Protein AF-A0A7X7BWG1-F1 (afdb_monomer)

pLDDT: mean 96.21, std 5.65, range [55.44, 98.44]

Mean predicted aligned error: 3.04 Å

Radius of gyration: 16.18 Å; Cα contacts (8 Å, |Δi|>4): 81; chains: 1; bounding box: 32×30×45 Å

Foldseek 3Di:
DVVVVVVVCCVQQPPVHPDDCPPVNVVVVVVVLCVVCVVVVNNVLSCLLCVLVVLQVVQVVVQVVCCVPPVDGPAPDGSVLVSVVVVVDDSNRSVVVSVVSSVVSNVVSVVVVVVD

Structure (mmCIF, N/CA/C/O backbone):
data_AF-A0A7X7BWG1-F1
#
_entry.id   AF-A0A7X7BWG1-F1
#
loop_
_atom_site.group_PDB
_atom_site.id
_atom_site.type_symbol
_atom_site.label_atom_id
_atom_site.label_alt_id
_atom_site.label_comp_id
_atom_site.label_asym_id
_atom_site.label_entity_id
_atom_site.label_seq_id
_atom_site.pdbx_PDB_ins_code
_atom_site.Cartn_x
_atom_site.Cartn_y
_atom_site.Cartn_z
_atom_site.occupancy
_atom_site.B_iso_or_equiv
_atom_site.auth_seq_id
_atom_site.auth_comp_id
_atom_site.auth_asym_id
_atom_site.auth_atom_id
_atom_site.pdbx_PDB_model_num
ATOM 1 N N . ALA A 1 1 ? 14.305 -1.017 -14.198 1.00 92.44 1 ALA A N 1
ATOM 2 C CA . ALA A 1 1 ? 15.135 -1.037 -12.972 1.00 92.44 1 ALA A CA 1
ATOM 3 C C . ALA A 1 1 ? 14.318 -1.336 -11.710 1.00 92.44 1 ALA A C 1
ATOM 5 O O . ALA A 1 1 ? 14.489 -2.417 -11.166 1.00 92.44 1 ALA A O 1
ATOM 6 N N . MET A 1 2 ? 13.405 -0.451 -11.269 1.00 95.81 2 MET A N 1
ATOM 7 C CA . MET A 1 2 ? 12.651 -0.628 -10.006 1.00 95.81 2 MET A CA 1
ATOM 8 C C . MET A 1 2 ? 11.881 -1.951 -9.920 1.00 95.81 2 MET A C 1
ATOM 10 O O . MET A 1 2 ? 11.956 -2.616 -8.898 1.00 95.81 2 MET A O 1
ATOM 14 N N . VAL A 1 3 ? 11.208 -2.366 -11.000 1.00 96.19 3 VAL A N 1
ATOM 15 C CA . VAL A 1 3 ? 10.490 -3.654 -11.043 1.00 96.19 3 VAL A CA 1
ATOM 16 C C . VAL A 1 3 ? 11.442 -4.837 -10.840 1.00 96.19 3 VAL A C 1
ATOM 18 O O . VAL A 1 3 ? 11.164 -5.699 -10.020 1.00 96.19 3 VAL A O 1
ATOM 21 N N . GLY A 1 4 ? 12.592 -4.856 -11.522 1.00 97.38 4 GLY A N 1
ATOM 22 C CA . GLY A 1 4 ? 13.580 -5.933 -11.381 1.00 97.38 4 GLY A CA 1
ATOM 23 C C . GLY A 1 4 ? 14.163 -6.023 -9.968 1.00 97.38 4 GLY A C 1
ATOM 24 O O . GLY A 1 4 ? 14.215 -7.106 -9.396 1.00 97.38 4 GLY A O 1
ATOM 25 N N . ALA A 1 5 ? 14.518 -4.882 -9.367 1.00 96.88 5 ALA A N 1
ATOM 26 C CA . ALA A 1 5 ? 14.951 -4.832 -7.970 1.00 96.88 5 ALA A CA 1
ATOM 27 C C . ALA A 1 5 ? 13.829 -5.250 -7.002 1.00 96.88 5 ALA A C 1
ATOM 29 O O . ALA A 1 5 ? 14.090 -5.955 -6.035 1.00 96.88 5 ALA A O 1
ATOM 30 N N . GLY A 1 6 ? 12.581 -4.862 -7.285 1.00 96.50 6 GLY A N 1
ATOM 31 C CA . GLY A 1 6 ? 11.405 -5.256 -6.511 1.00 96.50 6 GLY A CA 1
ATOM 32 C C . GLY A 1 6 ? 11.138 -6.760 -6.559 1.00 96.50 6 GLY A C 1
ATOM 33 O O . GLY A 1 6 ? 10.856 -7.347 -5.523 1.00 96.50 6 GLY A O 1
ATOM 34 N N . LEU A 1 7 ? 11.293 -7.400 -7.722 1.00 97.50 7 LEU A N 1
ATOM 35 C CA . LEU A 1 7 ? 11.188 -8.857 -7.859 1.00 97.50 7 LEU A CA 1
ATOM 36 C C . LEU A 1 7 ? 12.320 -9.581 -7.117 1.00 97.50 7 LEU A C 1
ATOM 38 O O . LEU A 1 7 ? 12.062 -10.559 -6.421 1.00 97.50 7 LEU A O 1
ATOM 42 N N . GLY A 1 8 ? 13.555 -9.075 -7.210 1.00 97.69 8 GLY A N 1
ATOM 43 C CA . GLY A 1 8 ? 14.685 -9.607 -6.445 1.00 97.69 8 GLY A CA 1
ATOM 44 C C . GLY A 1 8 ? 14.498 -9.458 -4.933 1.00 97.69 8 GLY A C 1
ATOM 45 O O . GLY A 1 8 ? 14.758 -10.393 -4.189 1.00 97.69 8 GLY A O 1
ATOM 46 N N . PHE A 1 9 ? 13.983 -8.316 -4.471 1.00 97.81 9 PHE A N 1
ATOM 47 C CA . PHE A 1 9 ? 13.616 -8.112 -3.069 1.00 97.81 9 PHE A CA 1
ATOM 48 C C . PHE A 1 9 ? 12.499 -9.064 -2.633 1.00 97.81 9 PHE A C 1
ATOM 50 O O . PHE A 1 9 ? 12.590 -9.680 -1.572 1.00 97.81 9 PHE A O 1
ATOM 57 N N . LEU A 1 10 ? 11.467 -9.221 -3.466 1.00 97.00 10 LEU A N 1
ATOM 58 C CA . LEU A 1 10 ? 10.320 -10.065 -3.167 1.00 97.00 10 LEU A CA 1
ATOM 59 C C . LEU A 1 10 ? 10.728 -11.520 -2.935 1.00 97.00 10 LEU A C 1
ATOM 61 O O . LEU A 1 10 ? 10.180 -12.133 -2.033 1.00 97.00 10 LEU A O 1
ATOM 65 N N . TRP A 1 11 ? 11.733 -12.030 -3.652 1.00 97.88 11 TRP A N 1
ATOM 66 C CA . TRP A 1 11 ? 12.293 -13.369 -3.428 1.00 97.88 11 TRP A CA 1
ATOM 67 C C . TRP A 1 11 ? 12.680 -13.631 -1.962 1.00 97.88 11 TRP A C 1
ATOM 69 O O . TRP A 1 11 ? 12.456 -14.722 -1.443 1.00 97.88 11 TRP A O 1
ATOM 79 N N . PHE A 1 12 ? 13.215 -12.618 -1.275 1.00 97.94 12 PHE A N 1
ATOM 80 C CA . PHE A 1 12 ? 13.607 -12.701 0.137 1.00 97.94 12 PHE A CA 1
ATOM 81 C C . PHE A 1 12 ? 12.530 -12.183 1.100 1.00 97.94 12 PHE A C 1
ATOM 83 O O . PHE A 1 12 ? 12.621 -12.404 2.307 1.00 97.94 12 PHE A O 1
ATOM 90 N N . ASN A 1 13 ? 11.526 -11.466 0.594 1.00 98.06 13 ASN A N 1
ATOM 91 C CA . ASN A 1 13 ? 10.492 -10.823 1.402 1.00 98.06 13 ASN A CA 1
ATOM 92 C C . ASN A 1 13 ? 9.145 -11.568 1.391 1.00 98.06 13 ASN A C 1
ATOM 94 O O . ASN A 1 13 ? 8.331 -11.338 2.281 1.00 98.06 13 ASN A O 1
ATOM 98 N N . THR A 1 14 ? 8.897 -12.475 0.439 1.00 96.25 14 THR A N 1
ATOM 99 C CA . THR A 1 14 ? 7.708 -13.340 0.468 1.00 96.25 14 THR A CA 1
ATOM 100 C C . THR A 1 14 ? 7.631 -14.135 1.765 1.00 96.25 14 THR A C 1
ATOM 102 O O . THR A 1 14 ? 8.644 -14.591 2.285 1.00 96.25 14 THR A O 1
ATOM 105 N N . TYR A 1 15 ? 6.410 -14.315 2.270 1.00 94.12 15 TYR A N 1
ATOM 106 C CA . TYR A 1 15 ? 6.164 -14.978 3.545 1.00 94.12 15 TYR A CA 1
ATOM 107 C C . TYR A 1 15 ? 6.747 -16.408 3.588 1.00 94.12 15 TYR A C 1
ATOM 109 O O . TYR A 1 15 ? 6.449 -17.193 2.681 1.00 94.12 15 TYR A O 1
ATOM 117 N N . PRO A 1 16 ? 7.474 -16.790 4.658 1.00 95.81 16 PRO A N 1
ATOM 118 C CA . PRO A 1 16 ? 7.926 -15.951 5.776 1.00 95.81 16 PRO A CA 1
ATOM 119 C C . PRO A 1 16 ? 9.130 -15.070 5.386 1.00 95.81 16 PRO A C 1
ATOM 121 O O . PRO A 1 16 ? 10.126 -15.563 4.856 1.00 95.81 16 PRO A O 1
ATOM 124 N N . ALA A 1 17 ? 9.046 -13.766 5.666 1.00 96.81 17 ALA A N 1
ATOM 125 C CA . ALA A 1 17 ? 10.041 -12.790 5.220 1.00 96.81 17 ALA A CA 1
ATOM 126 C C . ALA A 1 17 ? 11.410 -12.983 5.897 1.00 96.81 17 ALA A C 1
ATOM 128 O O . ALA A 1 17 ? 11.500 -13.108 7.117 1.00 96.81 17 ALA A O 1
ATOM 129 N N . GLN A 1 18 ? 12.481 -12.932 5.102 1.00 97.62 18 GLN A N 1
ATOM 130 C CA . GLN A 1 18 ? 13.873 -12.961 5.573 1.00 97.62 18 GLN A CA 1
ATOM 131 C C . GLN A 1 18 ? 14.461 -11.551 5.693 1.00 97.62 18 GLN A C 1
ATOM 133 O O . GLN A 1 18 ? 15.319 -11.295 6.534 1.00 97.62 18 GLN A O 1
ATOM 138 N N . VAL A 1 19 ? 13.999 -10.630 4.842 1.00 97.06 19 VAL A N 1
ATOM 139 C CA . VAL A 1 19 ? 14.448 -9.235 4.799 1.00 97.06 19 VAL A CA 1
ATOM 140 C C . VAL A 1 19 ? 13.234 -8.314 4.778 1.00 97.06 19 VAL A C 1
ATOM 142 O O . VAL A 1 19 ? 12.317 -8.510 3.979 1.00 97.06 19 VAL A O 1
ATOM 145 N N . PHE A 1 20 ? 13.234 -7.286 5.628 1.00 97.38 20 PHE A N 1
ATOM 146 C CA . PHE A 1 20 ? 12.214 -6.235 5.636 1.00 97.38 20 PHE A CA 1
ATOM 147 C C . PHE A 1 20 ? 12.659 -5.026 4.811 1.00 97.38 20 PHE A C 1
ATOM 149 O O . PHE A 1 20 ? 13.836 -4.679 4.779 1.00 97.38 20 PHE A O 1
ATOM 156 N N . MET A 1 21 ? 11.702 -4.363 4.158 1.00 97.75 21 MET A N 1
ATOM 157 C CA . MET A 1 21 ? 11.979 -3.216 3.286 1.00 97.75 21 MET A CA 1
ATOM 158 C C . MET A 1 21 ? 12.515 -1.997 4.057 1.00 97.75 21 MET A C 1
ATOM 160 O O . MET A 1 21 ? 13.381 -1.279 3.554 1.00 97.75 21 MET A O 1
ATOM 164 N N . GLY A 1 22 ? 11.982 -1.761 5.261 1.00 96.88 22 GLY A N 1
ATOM 165 C CA . GLY A 1 22 ? 12.259 -0.571 6.068 1.00 96.88 22 GLY A CA 1
ATOM 166 C C . GLY A 1 22 ? 11.834 0.746 5.405 1.00 96.88 22 GLY A C 1
ATOM 167 O O . GLY A 1 22 ? 11.360 0.785 4.264 1.00 96.88 22 GLY A O 1
ATOM 168 N N . ASP A 1 23 ? 12.048 1.852 6.117 1.00 97.38 23 ASP A N 1
ATOM 169 C CA . ASP A 1 23 ? 11.651 3.188 5.652 1.00 97.38 23 ASP A CA 1
ATOM 170 C C . ASP A 1 23 ? 12.442 3.637 4.417 1.00 97.38 23 ASP A C 1
ATOM 172 O O . ASP A 1 23 ?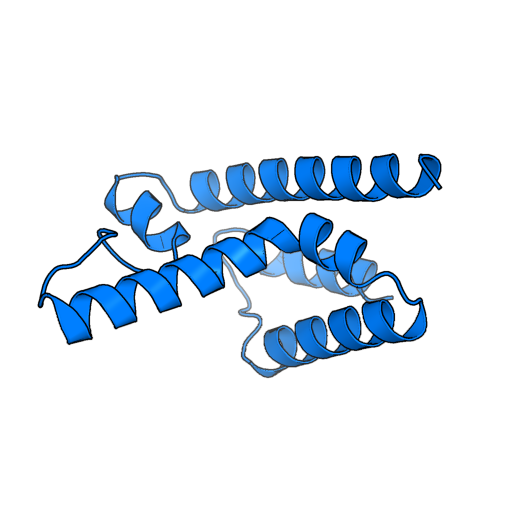 11.906 4.324 3.547 1.00 97.38 23 ASP A O 1
ATOM 176 N N . VAL A 1 24 ? 13.697 3.192 4.288 1.00 96.50 24 VAL A N 1
ATOM 177 C CA . VAL A 1 24 ? 14.557 3.499 3.134 1.00 96.50 24 VAL A CA 1
ATOM 178 C C . VAL A 1 24 ? 13.919 3.003 1.836 1.00 96.50 24 VAL A C 1
ATOM 180 O O . VAL A 1 24 ? 13.852 3.747 0.854 1.00 96.50 24 VAL A O 1
ATOM 183 N N . GLY A 1 25 ? 13.420 1.764 1.813 1.00 95.69 25 GLY A N 1
ATOM 184 C CA . GLY A 1 25 ? 12.744 1.216 0.642 1.00 95.69 25 GLY A CA 1
ATOM 185 C C . GLY A 1 25 ? 11.361 1.832 0.437 1.00 95.69 25 GLY A C 1
ATOM 186 O O . GLY A 1 25 ? 11.063 2.307 -0.658 1.00 95.69 25 GLY A O 1
ATOM 187 N N . ALA A 1 26 ? 10.543 1.894 1.489 1.00 96.50 26 ALA A N 1
ATOM 188 C CA . ALA A 1 26 ? 9.156 2.344 1.384 1.00 96.50 26 ALA A CA 1
ATOM 189 C C . ALA A 1 26 ? 9.040 3.816 0.947 1.00 96.50 26 ALA A C 1
ATOM 191 O O . ALA A 1 26 ? 8.356 4.119 -0.036 1.00 96.50 26 ALA A O 1
ATOM 192 N N . LEU A 1 27 ? 9.751 4.732 1.618 1.00 97.62 27 LEU A N 1
ATOM 193 C CA . LEU A 1 27 ? 9.697 6.165 1.308 1.00 97.62 27 LEU A CA 1
ATOM 194 C C . LEU A 1 27 ? 10.312 6.466 -0.062 1.00 97.62 27 LEU A C 1
ATOM 196 O O . LEU A 1 27 ? 9.757 7.256 -0.827 1.00 97.62 27 LEU A O 1
ATOM 200 N N . SER A 1 28 ? 1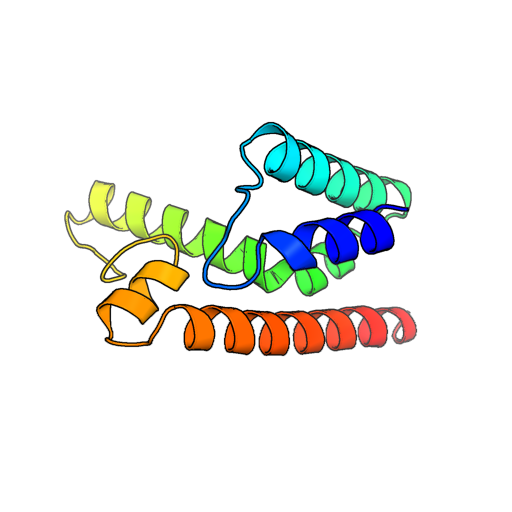1.428 5.813 -0.411 1.00 97.50 28 SER A N 1
ATOM 201 C CA . SER A 1 28 ? 12.076 6.047 -1.706 1.00 97.50 28 SER A CA 1
ATOM 202 C C . SER A 1 28 ? 11.249 5.525 -2.884 1.00 97.50 28 SER A C 1
ATOM 204 O O . SER A 1 28 ? 11.198 6.191 -3.919 1.00 97.50 28 SER A O 1
ATOM 206 N N . LEU A 1 29 ? 10.573 4.376 -2.750 1.00 97.12 29 LEU A N 1
ATOM 207 C CA . LEU A 1 29 ? 9.666 3.857 -3.778 1.00 97.12 29 LEU A CA 1
ATOM 208 C C . LEU A 1 29 ? 8.451 4.769 -3.956 1.00 97.12 29 LEU A C 1
ATOM 210 O O . LEU A 1 29 ? 8.144 5.144 -5.089 1.00 97.12 29 LEU A O 1
ATOM 214 N N . GLY A 1 30 ? 7.804 5.167 -2.856 1.00 96.94 30 GLY A N 1
ATOM 215 C CA . GLY A 1 30 ? 6.651 6.066 -2.891 1.00 96.94 30 GLY A CA 1
ATOM 216 C C . GLY A 1 30 ? 6.983 7.411 -3.539 1.00 96.94 30 GLY A C 1
ATOM 217 O O . GLY A 1 30 ? 6.298 7.833 -4.471 1.00 96.94 30 GLY A O 1
ATOM 218 N N . ALA A 1 31 ? 8.084 8.044 -3.118 1.00 97.75 31 ALA A N 1
ATOM 219 C CA . ALA A 1 31 ? 8.528 9.320 -3.673 1.00 97.75 31 ALA A CA 1
ATOM 220 C C . ALA A 1 31 ? 8.861 9.219 -5.170 1.00 97.75 31 ALA A C 1
ATOM 222 O O . ALA A 1 31 ? 8.403 10.046 -5.955 1.00 97.75 31 ALA A O 1
ATOM 223 N N . LYS A 1 32 ? 9.609 8.188 -5.594 1.00 97.69 32 LYS A N 1
ATOM 224 C CA . LYS A 1 32 ? 9.962 7.994 -7.012 1.00 97.69 32 LYS A CA 1
ATOM 225 C C . LYS A 1 32 ? 8.726 7.791 -7.883 1.00 97.69 32 LYS A C 1
ATOM 227 O O . LYS A 1 32 ? 8.616 8.434 -8.923 1.00 97.69 32 LYS A O 1
ATOM 232 N N . LEU A 1 33 ? 7.797 6.926 -7.469 1.00 97.31 33 LEU A N 1
ATOM 233 C CA . LEU A 1 33 ? 6.565 6.680 -8.224 1.00 97.31 33 LEU A CA 1
ATOM 234 C C . LEU A 1 33 ? 5.694 7.941 -8.312 1.00 97.31 33 LEU A C 1
ATOM 236 O O . LEU A 1 33 ? 5.213 8.266 -9.395 1.00 97.31 33 LEU A O 1
ATOM 240 N N . GLY A 1 34 ? 5.558 8.687 -7.211 1.00 97.44 34 GLY A N 1
ATOM 241 C CA . GLY A 1 34 ? 4.821 9.951 -7.191 1.00 97.44 34 GLY A CA 1
ATOM 242 C C . GLY A 1 34 ? 5.432 11.014 -8.107 1.00 97.44 34 GLY A C 1
ATOM 243 O O . GLY A 1 34 ? 4.719 11.636 -8.890 1.00 97.44 34 GLY A O 1
ATOM 244 N N . VAL A 1 35 ? 6.758 11.182 -8.081 1.00 98.12 35 VAL A N 1
ATOM 245 C CA . VAL A 1 35 ? 7.464 12.119 -8.973 1.00 98.12 35 VAL A CA 1
ATOM 246 C C . VAL A 1 35 ? 7.276 11.733 -10.441 1.00 98.12 35 VAL A C 1
ATOM 248 O O . VAL A 1 35 ? 6.987 12.600 -11.262 1.00 98.12 35 VAL A O 1
ATOM 251 N N . ILE A 1 36 ? 7.375 10.442 -10.781 1.00 97.56 36 ILE A N 1
ATOM 252 C CA . ILE A 1 36 ? 7.124 9.964 -12.150 1.00 97.56 36 ILE A CA 1
ATOM 253 C C . ILE A 1 36 ? 5.694 10.303 -12.586 1.00 97.56 36 ILE A C 1
ATOM 255 O O . ILE A 1 36 ? 5.503 10.800 -13.695 1.00 97.56 36 ILE A O 1
ATOM 259 N N . ALA A 1 37 ? 4.699 10.090 -11.721 1.00 97.31 37 ALA A N 1
ATOM 260 C CA . ALA A 1 37 ? 3.305 10.395 -12.034 1.00 97.31 37 ALA A CA 1
ATOM 261 C C . ALA A 1 37 ? 3.085 11.882 -12.363 1.00 97.31 37 ALA A C 1
ATOM 263 O O . ALA A 1 37 ? 2.384 12.192 -13.326 1.00 97.31 37 ALA A O 1
ATOM 264 N N . VAL A 1 38 ? 3.726 12.786 -11.615 1.00 98.12 38 VAL A N 1
ATOM 265 C CA . VAL A 1 38 ? 3.658 14.239 -11.851 1.00 98.12 38 VAL A CA 1
ATOM 266 C C . VAL A 1 38 ? 4.396 14.637 -13.131 1.00 98.12 38 VAL A C 1
ATOM 268 O O . VAL A 1 38 ? 3.860 15.386 -13.943 1.00 98.12 38 VAL A O 1
ATOM 271 N N . ILE A 1 39 ? 5.606 14.112 -13.361 1.00 98.31 39 ILE A N 1
ATOM 272 C CA . ILE A 1 39 ? 6.395 14.425 -14.567 1.00 98.31 39 ILE A CA 1
ATOM 273 C C . ILE A 1 39 ? 5.639 14.015 -15.837 1.00 98.31 39 ILE A C 1
ATOM 275 O O . ILE A 1 39 ? 5.622 14.759 -16.817 1.00 98.31 39 ILE A O 1
ATOM 279 N N . VAL A 1 40 ? 4.988 12.849 -15.817 1.00 96.50 40 VAL A N 1
ATOM 280 C CA . VAL A 1 40 ? 4.221 12.323 -16.958 1.00 96.50 40 VAL A CA 1
ATOM 281 C C . VAL A 1 40 ? 2.802 12.921 -17.022 1.00 96.50 40 VAL A C 1
ATOM 283 O O . VAL A 1 40 ? 2.096 12.701 -18.003 1.00 96.50 40 VAL A O 1
ATOM 286 N N . ARG A 1 41 ? 2.391 13.729 -16.028 1.00 96.44 41 ARG A N 1
ATOM 287 C CA . ARG A 1 41 ? 1.048 14.337 -15.907 1.00 96.44 41 ARG A CA 1
ATOM 288 C C . ARG A 1 41 ? -0.079 13.299 -15.918 1.00 96.44 41 ARG A C 1
ATOM 290 O O . ARG A 1 41 ? -1.085 13.439 -16.617 1.00 96.44 41 ARG A O 1
ATOM 297 N N . 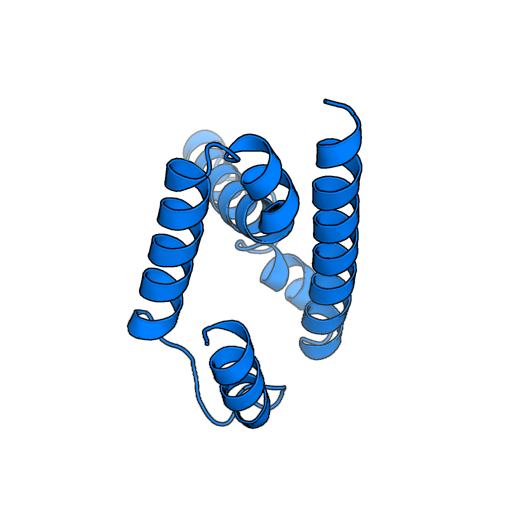GLN A 1 42 ? 0.154 12.200 -15.206 1.00 96.62 42 GLN A N 1
ATOM 298 C CA . GLN A 1 42 ? -0.756 11.061 -15.081 1.00 96.62 42 GLN A CA 1
ATOM 299 C C . GLN A 1 42 ? -1.109 10.815 -13.612 1.00 96.62 42 GLN A C 1
ATOM 301 O O . GLN A 1 42 ? -1.126 9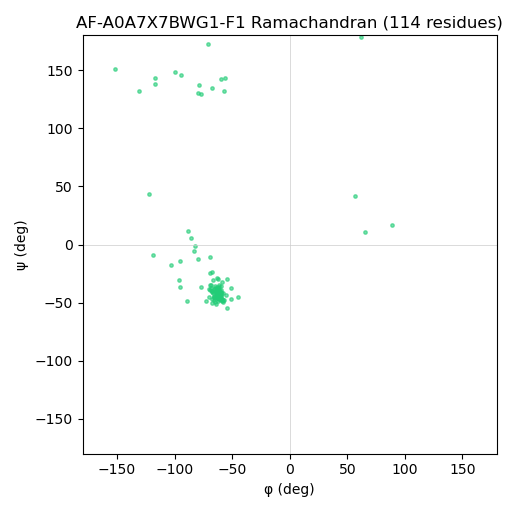.683 -13.133 1.00 96.62 42 GLN A O 1
ATOM 306 N N . GLU A 1 43 ? -1.395 11.885 -12.876 1.00 96.62 43 GLU A N 1
ATOM 307 C CA . GLU A 1 43 ? -1.657 11.858 -11.439 1.00 96.62 43 GLU A CA 1
ATOM 308 C C . GLU A 1 43 ? -2.938 11.086 -11.120 1.00 96.62 43 GLU A C 1
ATOM 310 O O . GLU A 1 43 ? -2.948 10.246 -10.224 1.00 96.62 43 GLU A O 1
ATOM 315 N N . LEU A 1 44 ? -4.009 11.318 -11.888 1.00 95.81 44 LEU A N 1
ATOM 316 C CA . LEU A 1 44 ? -5.289 10.625 -11.698 1.00 95.81 44 LEU A CA 1
ATOM 317 C C . LEU A 1 44 ? -5.192 9.136 -12.040 1.00 95.81 44 LEU A C 1
ATOM 319 O O . LEU A 1 44 ? -5.741 8.295 -11.332 1.00 95.81 44 LEU A O 1
ATOM 323 N N . VAL A 1 45 ? -4.460 8.798 -13.101 1.00 96.00 45 VAL A N 1
ATOM 324 C CA . VAL A 1 45 ? -4.222 7.400 -13.472 1.00 96.00 45 VAL A CA 1
ATOM 325 C C . VAL A 1 45 ? -3.380 6.719 -12.398 1.00 96.00 45 VAL A C 1
ATOM 327 O O . VAL A 1 45 ? -3.741 5.639 -11.937 1.00 96.00 45 VAL A O 1
ATOM 330 N N . PHE A 1 46 ? -2.317 7.372 -11.923 1.00 97.25 46 PHE A N 1
ATOM 331 C CA . PHE A 1 46 ? -1.503 6.859 -10.827 1.00 97.25 46 PHE A CA 1
ATOM 332 C C . PHE A 1 46 ? -2.306 6.697 -9.534 1.00 97.25 46 PHE A C 1
ATOM 334 O O . PHE A 1 46 ? -2.145 5.687 -8.854 1.00 97.25 46 PHE A O 1
ATOM 341 N N . PHE A 1 47 ? -3.213 7.623 -9.212 1.00 97.12 47 PHE A N 1
ATOM 342 C CA . PHE A 1 47 ? -4.113 7.515 -8.061 1.00 97.12 47 PHE A CA 1
ATOM 343 C C . PHE A 1 47 ? -4.983 6.250 -8.129 1.00 97.12 47 PHE A C 1
ATOM 345 O O . PHE A 1 47 ? -5.126 5.548 -7.131 1.00 97.12 47 PHE A O 1
ATOM 352 N N . ILE A 1 48 ? -5.502 5.909 -9.314 1.00 96.94 48 ILE A N 1
ATOM 353 C CA . ILE A 1 48 ? -6.263 4.668 -9.528 1.00 96.94 48 ILE A CA 1
ATOM 354 C C . ILE A 1 48 ? -5.348 3.446 -9.392 1.00 96.94 48 ILE A C 1
ATOM 356 O O . ILE A 1 48 ? -5.652 2.534 -8.626 1.00 96.94 48 ILE A O 1
ATOM 360 N N . MET A 1 49 ? -4.207 3.435 -10.089 1.00 97.44 49 MET A N 1
ATOM 361 C CA . MET A 1 49 ? -3.266 2.306 -10.078 1.00 97.44 49 MET A CA 1
ATOM 362 C C . MET A 1 49 ? -2.689 2.023 -8.683 1.00 97.44 49 MET A C 1
ATOM 364 O O . MET A 1 49 ? -2.475 0.871 -8.318 1.00 97.44 49 MET A O 1
ATOM 368 N N . SER A 1 50 ? -2.462 3.071 -7.890 1.00 97.50 50 SER A N 1
ATOM 369 C CA . SER A 1 50 ? -1.989 3.003 -6.502 1.00 97.50 50 SER A CA 1
ATOM 370 C C . SER A 1 50 ? -3.126 2.884 -5.483 1.00 97.50 50 SER A C 1
ATOM 372 O O . SER A 1 50 ? -2.888 3.002 -4.281 1.00 97.50 50 SER A O 1
ATOM 374 N N . GLY A 1 51 ? -4.357 2.615 -5.933 1.00 97.75 51 GLY A N 1
ATOM 375 C CA . GLY A 1 51 ? -5.561 2.666 -5.105 1.00 97.75 51 GLY A CA 1
ATOM 376 C C . GLY A 1 51 ? -5.497 1.811 -3.837 1.00 97.75 51 GLY A C 1
ATOM 377 O O . GLY A 1 51 ? -6.066 2.200 -2.822 1.00 97.75 51 GLY A O 1
ATOM 378 N N . LEU A 1 52 ? -4.747 0.702 -3.829 1.00 98.25 52 LEU A N 1
ATOM 379 C CA . LEU A 1 52 ? -4.517 -0.064 -2.601 1.00 98.25 52 LEU A CA 1
ATOM 380 C C . LEU A 1 52 ? -3.769 0.759 -1.532 1.00 98.25 52 LEU A C 1
ATOM 382 O O . LEU A 1 52 ? -4.200 0.795 -0.382 1.00 98.25 52 LEU A O 1
ATOM 386 N N . PHE A 1 53 ? -2.695 1.464 -1.906 1.00 97.94 53 PHE A N 1
ATOM 387 C CA . PHE A 1 53 ? -1.957 2.352 -0.997 1.00 97.94 53 PHE A CA 1
ATOM 388 C C . PHE A 1 53 ? -2.825 3.518 -0.511 1.00 97.94 53 PHE A C 1
ATOM 390 O O . PHE A 1 53 ? -2.750 3.919 0.655 1.00 97.94 53 PHE A O 1
ATOM 397 N N . VAL A 1 54 ? -3.685 4.035 -1.394 1.00 98.12 54 VAL A N 1
ATOM 398 C CA . VAL A 1 54 ? -4.667 5.069 -1.051 1.00 98.12 54 VAL A CA 1
ATOM 399 C C . VAL A 1 54 ? -5.651 4.542 -0.006 1.00 98.12 54 VAL A C 1
ATOM 401 O O . VAL A 1 54 ? -5.855 5.195 1.014 1.00 98.12 54 VAL A O 1
ATOM 404 N N . VAL A 1 55 ? -6.224 3.351 -0.204 1.00 98.31 55 VAL A N 1
ATOM 405 C CA . VAL A 1 55 ? -7.163 2.730 0.746 1.00 98.31 55 VAL A CA 1
ATOM 406 C C . VAL A 1 55 ? -6.504 2.463 2.097 1.00 98.31 55 VAL A C 1
ATOM 408 O O . VAL A 1 55 ? -7.114 2.740 3.129 1.00 98.31 55 VAL A O 1
ATOM 411 N N . GLU A 1 56 ? -5.262 1.979 2.117 1.00 98.31 56 GLU A N 1
ATOM 412 C CA . GLU A 1 56 ? -4.504 1.782 3.356 1.00 98.31 56 GLU A CA 1
ATOM 413 C C . GLU A 1 56 ? -4.374 3.091 4.143 1.00 98.31 56 GLU A C 1
ATOM 415 O O . GLU A 1 56 ? -4.720 3.157 5.325 1.00 98.31 56 GLU A O 1
ATOM 420 N N . THR A 1 57 ? -3.986 4.169 3.464 1.00 98.25 57 THR A N 1
ATOM 421 C CA . THR A 1 57 ? -3.83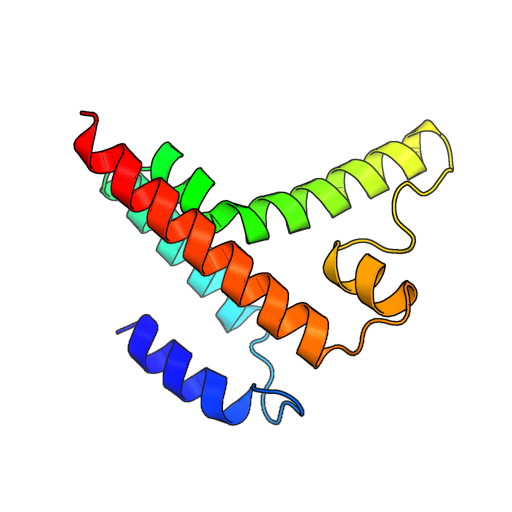6 5.496 4.074 1.00 98.25 57 THR A CA 1
ATOM 422 C C . THR A 1 57 ? -5.180 6.065 4.538 1.00 98.25 57 THR A C 1
ATOM 424 O O . THR A 1 57 ? -5.300 6.547 5.667 1.00 98.25 57 THR A O 1
ATOM 427 N N . LEU A 1 58 ? -6.223 5.959 3.709 1.00 98.38 58 LEU A N 1
ATOM 428 C CA . LEU A 1 58 ? -7.578 6.388 4.059 1.00 98.38 58 LEU A CA 1
ATOM 429 C C . LEU A 1 58 ? -8.119 5.616 5.263 1.00 98.38 58 LEU A C 1
ATOM 431 O O . LEU A 1 58 ? -8.780 6.210 6.113 1.00 98.38 58 LEU A O 1
ATOM 435 N N . SER A 1 59 ? -7.811 4.323 5.387 1.00 98.44 59 SER A N 1
ATOM 436 C CA . SER A 1 59 ? -8.237 3.526 6.538 1.00 98.44 59 SER A CA 1
ATOM 437 C C . SER A 1 59 ? -7.673 4.078 7.850 1.00 98.44 59 SER A C 1
ATOM 439 O O . SER A 1 59 ? -8.409 4.188 8.833 1.00 98.44 59 SER A O 1
ATOM 441 N N . VAL A 1 60 ? -6.407 4.514 7.848 1.00 98.44 60 VAL A N 1
ATOM 442 C CA . VAL A 1 60 ? -5.756 5.150 9.000 1.00 98.44 60 VAL A CA 1
ATOM 443 C C . VAL A 1 60 ? -6.378 6.512 9.283 1.00 98.44 60 VAL A C 1
ATOM 445 O O . VAL A 1 60 ? -6.743 6.780 10.426 1.00 98.44 60 VAL A O 1
ATOM 448 N N . MET A 1 61 ? -6.566 7.353 8.261 1.00 98.38 61 MET A N 1
ATOM 449 C CA . MET A 1 61 ? -7.196 8.670 8.422 1.00 98.38 61 MET A CA 1
ATOM 450 C C . MET A 1 61 ? -8.602 8.551 9.023 1.00 98.38 61 MET A C 1
ATOM 452 O O . MET A 1 61 ? -8.898 9.201 10.025 1.00 98.38 61 MET A O 1
ATOM 456 N N . ILE A 1 62 ? -9.446 7.670 8.476 1.00 98.31 62 ILE A N 1
ATOM 457 C CA . ILE A 1 62 ? -10.804 7.402 8.972 1.00 98.31 62 ILE A CA 1
ATOM 458 C C . ILE A 1 62 ? -10.762 6.901 10.418 1.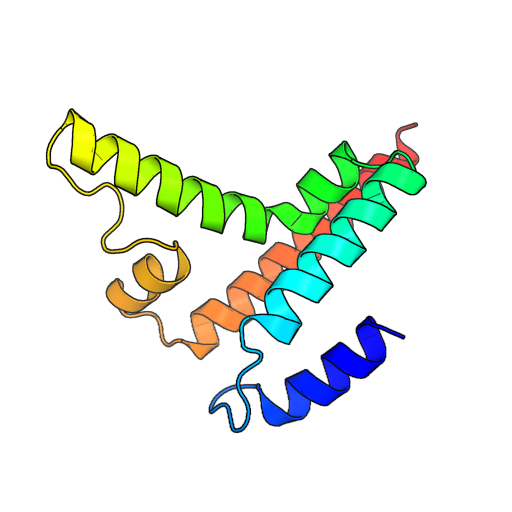00 98.31 62 ILE A C 1
ATOM 460 O O . ILE A 1 62 ? -11.515 7.387 11.266 1.00 98.31 62 ILE A O 1
ATOM 464 N N . GLN A 1 63 ? -9.872 5.952 10.718 1.00 98.31 63 GLN A N 1
ATOM 465 C CA . GLN A 1 63 ? -9.732 5.392 12.058 1.00 98.31 63 GLN A CA 1
ATOM 466 C C . GLN A 1 63 ? -9.325 6.463 13.078 1.00 98.31 63 GLN A C 1
ATOM 468 O O . GLN A 1 63 ? -9.942 6.559 14.140 1.00 98.31 63 GLN A O 1
ATOM 473 N N . VAL A 1 64 ? -8.322 7.286 12.756 1.00 98.25 64 VAL A N 1
ATOM 474 C CA . VAL A 1 64 ? -7.830 8.364 13.626 1.00 98.25 64 VAL A CA 1
ATOM 475 C C . VAL A 1 64 ? -8.904 9.429 13.830 1.00 98.25 64 VAL A C 1
ATOM 477 O O . VAL A 1 64 ? -9.156 9.821 14.969 1.00 98.25 64 VAL A O 1
ATOM 480 N N . VAL A 1 65 ? -9.577 9.871 12.762 1.00 98.31 65 VAL A N 1
ATOM 481 C CA . VAL A 1 65 ? -10.661 10.863 12.845 1.00 98.31 65 VAL A CA 1
ATOM 482 C C . VAL A 1 65 ? -11.811 10.336 13.702 1.00 98.31 65 VAL A C 1
ATOM 484 O O . VAL A 1 65 ? -12.277 11.043 14.595 1.00 98.31 65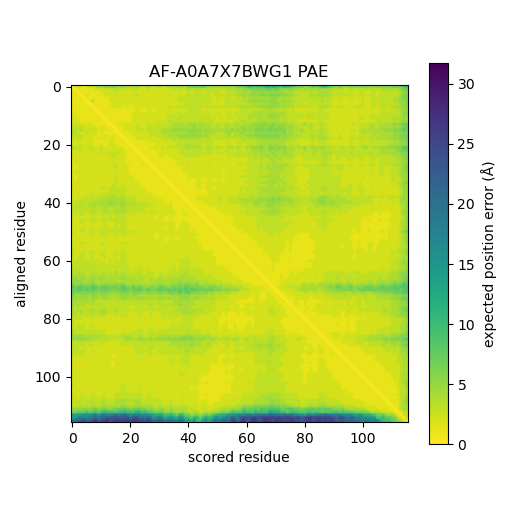 VAL A O 1
ATOM 487 N N . SER A 1 66 ? -12.241 9.088 13.505 1.00 97.94 66 SER A N 1
ATOM 488 C CA . SER A 1 66 ? -13.314 8.484 14.304 1.00 97.94 66 SER A CA 1
ATOM 489 C C . SER A 1 66 ? -12.930 8.340 15.775 1.00 97.94 66 SER A C 1
ATOM 491 O O . SER A 1 66 ? -13.738 8.640 16.653 1.00 97.94 66 SER A O 1
ATOM 493 N N . TYR A 1 67 ? -11.693 7.933 16.071 1.00 97.38 67 TYR A N 1
ATOM 494 C CA . TYR A 1 67 ? -11.250 7.790 17.455 1.00 97.38 67 TYR A CA 1
ATOM 495 C C . TYR A 1 67 ? -11.146 9.148 18.159 1.00 97.38 67 TYR A C 1
ATOM 497 O O . TYR A 1 67 ? -11.600 9.279 19.291 1.00 97.38 67 TYR A O 1
ATOM 505 N N . LYS A 1 68 ? -10.642 10.182 17.471 1.00 97.38 68 LYS A N 1
ATOM 506 C CA . LYS A 1 68 ? -10.551 11.546 18.016 1.00 97.38 68 LYS A CA 1
ATOM 507 C C . LYS A 1 68 ? -11.913 12.218 18.216 1.00 97.38 68 LYS A C 1
ATOM 509 O O . LYS A 1 68 ? -12.060 12.990 19.152 1.00 97.38 68 LYS A O 1
ATOM 514 N N . THR A 1 69 ? -12.893 11.953 17.349 1.00 97.44 69 THR A N 1
ATOM 515 C CA . THR A 1 69 ? -14.203 12.641 17.384 1.00 97.44 69 THR A CA 1
ATOM 516 C C . THR A 1 69 ? -15.280 11.879 18.149 1.00 97.44 69 THR A C 1
ATOM 518 O O . THR A 1 69 ? -16.120 12.491 18.797 1.00 97.44 69 THR A O 1
ATOM 521 N N . ARG A 1 70 ? -15.288 10.544 18.066 1.00 96.94 70 ARG A N 1
ATOM 522 C CA . ARG A 1 70 ? -16.350 9.686 18.619 1.00 96.94 70 ARG A CA 1
ATOM 523 C C . ARG A 1 70 ? -15.850 8.718 19.690 1.00 96.94 70 ARG A C 1
ATOM 525 O O . ARG A 1 70 ? -16.670 8.016 20.273 1.00 96.94 70 ARG A O 1
ATOM 532 N N . GLY A 1 71 ? -14.532 8.595 19.889 1.00 96.25 71 GLY A N 1
ATOM 533 C CA . GLY A 1 71 ? -13.933 7.590 20.779 1.00 96.25 71 GLY A CA 1
ATOM 534 C C . GLY A 1 71 ? -14.139 6.142 20.316 1.00 96.25 71 GLY A C 1
ATOM 535 O O . GLY A 1 71 ? -13.894 5.206 21.072 1.00 96.25 71 GLY A O 1
ATOM 536 N N . LYS A 1 72 ? -14.618 5.932 19.081 1.00 95.94 72 LYS A N 1
ATOM 537 C CA . LYS A 1 72 ? -14.989 4.614 18.547 1.00 95.94 72 LYS A CA 1
ATOM 538 C C . LYS A 1 72 ? -14.107 4.245 17.362 1.00 95.94 72 LYS A C 1
ATOM 540 O O . LYS A 1 72 ? -13.842 5.072 16.489 1.00 95.94 72 LYS A O 1
ATOM 545 N N . ARG A 1 73 ? -13.675 2.984 17.322 1.00 95.88 73 ARG A N 1
ATOM 546 C CA . ARG A 1 73 ? -12.934 2.395 16.198 1.00 95.88 73 ARG A CA 1
ATOM 547 C C . ARG A 1 73 ? -13.898 2.027 15.065 1.00 95.88 73 ARG A C 1
ATOM 549 O O . ARG A 1 73 ? -14.958 1.471 15.339 1.00 95.88 73 ARG A O 1
ATOM 556 N N . VAL A 1 74 ? -13.522 2.309 13.816 1.00 97.19 74 VAL A N 1
ATOM 557 C CA . VAL A 1 74 ? -14.288 1.917 12.613 1.00 97.19 74 VAL A CA 1
ATOM 558 C C . VAL A 1 74 ? -13.844 0.535 12.146 1.00 97.19 74 VAL A C 1
ATOM 560 O O . VAL A 1 74 ? -14.654 -0.366 11.943 1.00 97.19 74 VAL A O 1
ATOM 563 N N . PHE A 1 75 ? -12.531 0.345 12.040 1.00 97.38 75 PHE A N 1
ATOM 564 C CA . PHE A 1 75 ? -11.901 -0.935 11.758 1.00 97.38 75 PHE A CA 1
ATOM 565 C C . PHE A 1 75 ? -11.381 -1.557 13.057 1.00 97.38 75 PHE A C 1
ATOM 567 O O . PHE A 1 75 ? -10.942 -0.847 13.963 1.00 97.38 75 PHE A O 1
ATOM 574 N N . ARG A 1 76 ? -11.376 -2.896 13.142 1.00 95.69 76 ARG A N 1
ATOM 575 C CA . ARG A 1 76 ? -10.695 -3.649 14.220 1.00 95.69 76 ARG A CA 1
ATOM 576 C C . ARG A 1 76 ? -9.280 -3.114 14.510 1.00 95.69 76 ARG A C 1
ATOM 578 O O . ARG A 1 76 ? -8.946 -2.885 15.670 1.00 95.69 76 ARG A O 1
ATOM 585 N N . MET A 1 77 ? -8.513 -2.849 13.453 1.00 97.19 77 MET A N 1
ATOM 586 C CA . MET A 1 77 ? -7.217 -2.172 13.467 1.00 97.19 77 MET A CA 1
ATOM 587 C C . MET A 1 77 ? -7.030 -1.455 12.125 1.00 97.19 77 MET A C 1
ATOM 589 O O . MET A 1 77 ? -7.616 -1.877 11.130 1.00 97.19 77 MET A O 1
ATOM 593 N N . ALA A 1 78 ? -6.275 -0.360 12.125 1.00 95.69 78 ALA A N 1
ATOM 594 C CA . ALA A 1 78 ? -5.783 0.291 10.916 1.00 95.69 78 ALA A CA 1
ATOM 595 C C . ALA A 1 78 ? -4.244 0.217 10.941 1.00 95.69 78 ALA A C 1
ATOM 597 O O . ALA A 1 78 ? -3.692 0.350 12.040 1.00 95.69 78 ALA A O 1
ATOM 598 N N . PRO A 1 79 ? -3.558 0.019 9.800 1.00 97.88 79 PRO A N 1
ATOM 599 C CA . PRO A 1 79 ? -4.090 0.014 8.429 1.00 97.88 79 PRO A CA 1
ATOM 600 C C . PRO A 1 79 ? -4.963 -1.216 8.077 1.00 97.88 79 PRO A C 1
ATOM 602 O O . PRO A 1 79 ? -5.145 -2.118 8.899 1.00 97.88 79 PRO A O 1
ATOM 605 N N . ILE A 1 80 ? -5.601 -1.227 6.903 1.00 97.94 80 ILE A N 1
ATOM 606 C CA . ILE A 1 80 ? -6.723 -2.131 6.596 1.00 97.94 80 ILE A CA 1
ATOM 607 C C . ILE A 1 80 ? -6.308 -3.604 6.471 1.00 97.94 80 ILE A C 1
ATOM 609 O O . ILE A 1 80 ? -7.135 -4.478 6.724 1.00 97.94 80 ILE A O 1
ATOM 613 N N . HIS A 1 81 ? -5.056 -3.930 6.144 1.00 98.06 81 HIS A N 1
ATOM 614 C CA . HIS A 1 81 ? -4.604 -5.329 6.156 1.00 98.06 81 HIS A CA 1
ATOM 615 C C . HIS A 1 81 ? -4.738 -5.969 7.550 1.00 98.06 81 HIS A C 1
ATOM 617 O O . HIS A 1 81 ? -5.315 -7.054 7.663 1.00 98.06 81 HIS A O 1
ATOM 623 N N . HIS A 1 82 ? -4.363 -5.264 8.626 1.00 98.06 82 HIS A N 1
ATOM 624 C CA . HIS A 1 82 ? -4.526 -5.762 9.999 1.00 98.06 82 HIS A CA 1
ATOM 625 C C . HIS A 1 82 ? -5.995 -5.965 10.384 1.00 98.06 82 HIS A C 1
ATOM 627 O O . HIS A 1 82 ? -6.333 -6.837 11.187 1.00 98.06 82 HIS A O 1
ATOM 633 N N . HIS A 1 83 ? -6.913 -5.195 9.794 1.00 97.75 83 HIS A N 1
ATOM 634 C CA . HIS A 1 83 ? -8.340 -5.445 9.971 1.00 97.75 83 HIS A CA 1
ATOM 635 C C . HIS A 1 83 ? -8.746 -6.846 9.485 1.00 97.75 83 HIS A C 1
ATOM 637 O O . HIS A 1 83 ? -9.602 -7.482 10.109 1.00 97.75 83 HIS A O 1
ATOM 643 N N . PHE A 1 84 ? -8.168 -7.312 8.374 1.00 98.06 84 PHE A N 1
ATOM 644 C CA . PHE A 1 84 ? -8.429 -8.643 7.825 1.00 98.06 84 PHE A CA 1
ATOM 645 C C . PHE A 1 84 ? -7.706 -9.745 8.603 1.00 98.06 84 PHE A C 1
ATOM 647 O O . PHE A 1 84 ? -8.300 -10.796 8.844 1.00 98.06 84 PHE A O 1
ATOM 654 N N . GLU A 1 85 ? -6.489 -9.496 9.077 1.00 97.25 85 GLU A N 1
ATOM 655 C CA . GLU A 1 85 ? -5.778 -10.428 9.964 1.00 97.25 85 GLU A CA 1
ATOM 656 C C . GLU A 1 85 ? -6.565 -10.674 11.255 1.00 97.25 85 GLU A C 1
ATOM 658 O O . GLU A 1 85 ? -6.857 -11.815 11.603 1.00 97.25 85 GLU A O 1
ATOM 663 N N . LEU A 1 86 ? -7.063 -9.610 11.896 1.00 97.25 86 LEU A N 1
ATOM 664 C CA . LEU A 1 86 ? -7.929 -9.710 13.078 1.00 97.25 86 LEU A CA 1
ATOM 665 C C . LEU A 1 86 ? -9.332 -10.270 12.777 1.00 97.25 86 LEU A C 1
ATOM 667 O O . LEU A 1 86 ? -10.088 -10.580 13.698 1.00 97.25 86 LEU A O 1
ATOM 671 N N . LYS A 1 87 ? -9.713 -10.394 11.499 1.00 96.12 87 LYS A N 1
ATOM 672 C CA . LYS A 1 87 ? -10.883 -11.177 11.058 1.00 96.12 87 LYS A CA 1
ATOM 673 C C . LYS A 1 87 ? -10.577 -12.676 10.940 1.00 96.12 87 LYS A C 1
ATOM 675 O O . LYS A 1 87 ? -11.477 -13.434 10.590 1.00 96.12 87 LYS A O 1
ATOM 680 N N . GLY A 1 88 ? -9.342 -13.097 11.207 1.00 96.81 88 GLY A N 1
ATOM 681 C CA . GLY A 1 88 ? -8.880 -14.478 11.095 1.00 96.81 88 GLY A CA 1
ATOM 682 C C . GLY A 1 88 ? -8.352 -14.845 9.707 1.00 96.81 88 GLY A C 1
ATOM 683 O O . GLY A 1 88 ? -8.277 -16.028 9.378 1.00 96.81 88 GLY A O 1
ATOM 684 N N . TRP A 1 89 ? -8.034 -13.872 8.844 1.00 97.88 89 TRP A N 1
ATOM 685 C CA . TRP A 1 89 ? -7.383 -14.188 7.570 1.00 97.88 89 TRP A CA 1
ATOM 686 C C . TRP A 1 89 ? -5.887 -14.415 7.801 1.00 97.88 89 TRP A C 1
ATOM 688 O O . TRP A 1 89 ? -5.246 -13.558 8.402 1.00 97.88 89 TRP A O 1
ATOM 698 N N . PRO A 1 90 ? -5.309 -15.519 7.292 1.00 97.19 90 PRO A N 1
ATOM 699 C CA . PRO A 1 90 ? -3.863 -15.693 7.293 1.00 97.19 90 PRO A CA 1
ATOM 700 C C . PRO A 1 90 ? -3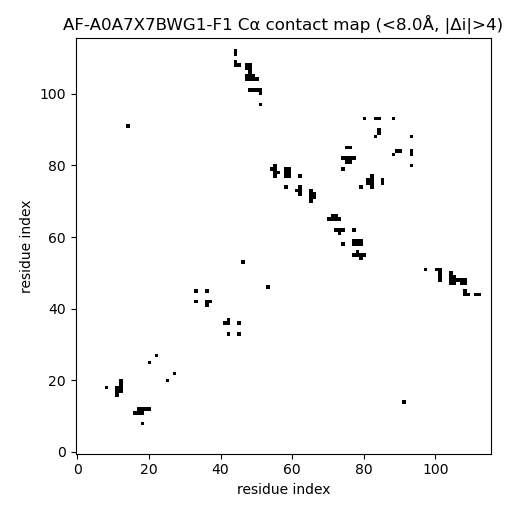.182 -14.575 6.502 1.00 97.19 90 PRO A C 1
ATOM 702 O O . PRO A 1 90 ? -3.670 -14.199 5.434 1.00 97.19 90 PRO A O 1
ATOM 705 N N . GLU A 1 91 ? -2.033 -14.108 6.975 1.00 95.62 91 GLU A N 1
ATOM 706 C CA . GLU A 1 91 ? -1.252 -13.044 6.334 1.00 95.62 91 GLU A CA 1
ATOM 707 C C . GLU A 1 91 ? -0.987 -13.314 4.832 1.00 95.62 91 GLU A C 1
ATOM 709 O O . GLU A 1 91 ? -1.346 -12.459 4.016 1.00 95.62 91 GLU A O 1
ATOM 714 N N . PRO A 1 92 ? -0.554 -14.521 4.389 1.00 97.31 92 PRO A N 1
ATOM 715 C CA . PRO A 1 92 ? -0.385 -14.801 2.956 1.00 97.31 92 PRO A CA 1
ATOM 716 C C . PRO A 1 92 ? -1.669 -14.627 2.135 1.00 97.31 92 PRO A C 1
ATOM 718 O O . PRO A 1 92 ? -1.630 -14.216 0.975 1.00 97.31 92 PRO A O 1
ATOM 721 N N . ARG A 1 93 ? -2.836 -14.907 2.734 1.00 97.81 93 ARG A N 1
ATOM 722 C CA . ARG A 1 93 ? -4.136 -14.734 2.072 1.00 97.81 93 ARG A CA 1
ATOM 723 C C . ARG A 1 93 ? -4.449 -13.256 1.858 1.00 97.81 93 ARG A C 1
ATOM 725 O O . ARG A 1 93 ? -5.018 -12.917 0.821 1.00 97.81 93 ARG A O 1
ATOM 732 N N . VAL A 1 94 ? -4.117 -12.396 2.822 1.00 97.94 94 VAL A N 1
ATOM 733 C CA . VAL A 1 94 ? -4.287 -10.942 2.689 1.00 97.94 94 VAL A CA 1
ATOM 734 C C . VAL A 1 94 ? -3.366 -10.424 1.584 1.00 97.94 94 VAL A C 1
ATOM 736 O O . VAL A 1 94 ? -3.859 -9.789 0.653 1.00 97.94 94 VAL A O 1
ATOM 739 N N . ILE A 1 95 ? -2.081 -10.802 1.617 1.00 97.31 95 ILE A N 1
ATOM 740 C CA . ILE A 1 95 ? -1.063 -10.392 0.635 1.00 97.31 95 ILE A CA 1
ATOM 741 C C . ILE A 1 95 ? -1.503 -10.730 -0.796 1.00 97.31 95 ILE A C 1
ATOM 743 O O . ILE A 1 95 ? -1.601 -9.840 -1.642 1.00 97.31 95 ILE A O 1
ATOM 747 N N . VAL A 1 96 ? -1.843 -11.995 -1.072 1.00 98.06 96 VAL A N 1
ATOM 748 C CA . VAL A 1 96 ? -2.211 -12.433 -2.431 1.00 98.06 96 VAL A CA 1
ATOM 749 C C . VAL A 1 96 ? -3.489 -11.748 -2.921 1.00 98.06 96 VAL A C 1
ATOM 751 O O . VAL A 1 96 ? -3.567 -11.331 -4.076 1.00 98.06 96 VAL A O 1
ATOM 754 N N . ARG A 1 97 ? -4.496 -11.570 -2.057 1.00 98.25 97 ARG A N 1
ATOM 755 C CA . ARG A 1 97 ? -5.730 -10.854 -2.433 1.00 98.25 97 ARG A CA 1
ATOM 756 C C . ARG A 1 97 ? -5.459 -9.388 -2.751 1.00 98.25 97 ARG A C 1
ATOM 758 O O . ARG A 1 97 ? -6.052 -8.847 -3.680 1.00 98.25 97 ARG A O 1
ATOM 765 N N . PHE A 1 98 ? -4.556 -8.759 -2.011 1.00 98.25 98 PHE A N 1
ATOM 766 C CA . PHE A 1 98 ? -4.168 -7.372 -2.232 1.00 98.25 98 PHE A CA 1
ATOM 767 C C . PHE A 1 98 ? -3.371 -7.213 -3.531 1.00 98.25 98 PHE A C 1
ATOM 769 O O . PHE A 1 98 ? -3.582 -6.241 -4.258 1.00 98.25 98 PHE A O 1
ATOM 776 N N . TRP A 1 99 ? -2.547 -8.195 -3.902 1.00 98.00 99 TRP A N 1
ATOM 777 C CA . TRP A 1 99 ? -1.914 -8.232 -5.224 1.00 98.00 99 TRP A CA 1
ATOM 778 C C . TRP A 1 99 ? -2.936 -8.361 -6.350 1.00 98.00 99 TRP A C 1
ATOM 780 O O . TRP A 1 99 ? -2.866 -7.597 -7.308 1.00 98.00 99 TRP A O 1
ATOM 790 N N . ILE A 1 100 ? -3.923 -9.255 -6.217 1.00 98.38 100 ILE A N 1
ATOM 791 C CA . ILE A 1 100 ? -5.002 -9.400 -7.208 1.00 98.38 100 ILE A CA 1
ATOM 792 C C . ILE A 1 100 ? -5.748 -8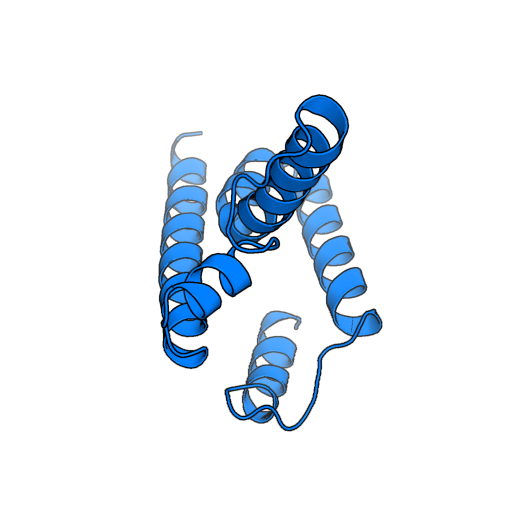.070 -7.386 1.00 98.38 100 ILE A C 1
ATOM 794 O O . ILE A 1 100 ? -5.921 -7.612 -8.514 1.00 98.38 100 ILE A O 1
ATOM 798 N N . LEU A 1 101 ? -6.136 -7.413 -6.287 1.00 98.25 101 LEU A N 1
ATOM 799 C CA . LEU A 1 101 ? -6.784 -6.098 -6.336 1.00 98.25 101 LEU A CA 1
ATOM 800 C C . LEU A 1 101 ? -5.897 -5.041 -7.005 1.00 98.25 101 LEU A C 1
ATOM 802 O O . LEU A 1 101 ? -6.385 -4.263 -7.819 1.00 98.25 101 LEU A O 1
ATOM 806 N N . THR A 1 102 ? -4.598 -5.038 -6.705 1.00 98.06 102 THR A N 1
ATOM 807 C CA . THR A 1 102 ? -3.638 -4.102 -7.307 1.00 98.06 102 THR A CA 1
ATOM 808 C C . THR A 1 102 ? -3.525 -4.316 -8.814 1.00 98.06 102 THR A C 1
ATOM 810 O O . THR A 1 102 ? -3.584 -3.353 -9.569 1.00 98.06 102 THR A O 1
ATOM 813 N N . VAL A 1 103 ? -3.435 -5.567 -9.278 1.00 98.19 103 VAL A N 1
ATOM 814 C CA . VAL A 1 103 ? -3.406 -5.888 -10.714 1.00 98.19 103 VAL A CA 1
ATOM 815 C C . VAL A 1 103 ? -4.682 -5.406 -11.405 1.00 98.19 103 VAL A C 1
ATOM 817 O O . VAL A 1 103 ? -4.598 -4.779 -12.457 1.00 98.19 103 VAL A O 1
ATOM 820 N N . ILE A 1 104 ? -5.855 -5.623 -10.802 1.00 98.31 104 ILE A N 1
ATOM 821 C CA . ILE A 1 104 ? -7.132 -5.130 -11.343 1.00 98.31 104 ILE A CA 1
ATOM 822 C C . ILE A 1 104 ? -7.126 -3.598 -11.453 1.00 98.31 104 ILE A C 1
ATOM 824 O O . ILE A 1 104 ? -7.458 -3.061 -12.508 1.00 98.31 104 ILE A O 1
ATOM 828 N N . LEU A 1 105 ? -6.709 -2.887 -10.402 1.00 98.06 105 LEU A N 1
ATOM 829 C CA . LEU A 1 105 ? -6.616 -1.423 -10.404 1.00 98.06 105 LEU A CA 1
ATOM 830 C C . LEU A 1 105 ? -5.631 -0.901 -11.459 1.00 98.06 105 LEU A C 1
ATOM 832 O O . LEU A 1 105 ? -5.920 0.085 -12.138 1.00 98.06 105 LEU A O 1
ATOM 836 N N . VAL A 1 106 ? -4.497 -1.582 -11.643 1.00 97.38 106 VAL A N 1
ATOM 837 C CA . VAL A 1 106 ? -3.527 -1.261 -12.696 1.00 97.38 106 VAL A CA 1
ATOM 838 C C . VAL A 1 106 ? -4.147 -1.428 -14.081 1.00 97.38 106 VAL A C 1
ATOM 840 O O . VAL A 1 106 ? -4.015 -0.534 -14.913 1.00 97.38 106 VAL A O 1
ATOM 843 N N . LEU A 1 107 ? -4.870 -2.524 -14.329 1.00 96.88 107 LEU A N 1
ATOM 844 C CA . LEU A 1 107 ? -5.554 -2.748 -15.605 1.00 96.88 107 LEU A CA 1
ATOM 845 C C . LEU A 1 107 ? -6.632 -1.690 -15.875 1.00 96.88 107 LEU A C 1
ATOM 847 O O . LEU A 1 107 ? -6.722 -1.197 -16.997 1.00 96.88 107 LEU A O 1
ATOM 851 N N . ILE A 1 108 ? -7.397 -1.289 -14.854 1.00 96.12 108 ILE A N 1
ATOM 852 C CA . ILE A 1 108 ? -8.375 -0.193 -14.959 1.00 96.12 108 ILE A CA 1
ATOM 853 C C . ILE A 1 108 ? -7.670 1.127 -15.299 1.00 96.12 108 ILE A C 1
ATOM 855 O O . ILE A 1 108 ? -8.102 1.836 -16.207 1.00 96.12 108 ILE A O 1
ATOM 859 N N . GLY A 1 109 ? -6.568 1.445 -14.614 1.00 95.19 109 GLY A N 1
ATOM 860 C CA . GLY A 1 109 ? -5.775 2.642 -14.891 1.00 95.19 109 GLY A CA 1
ATOM 861 C C . GLY A 1 109 ? -5.168 2.646 -16.298 1.00 95.19 109 GLY A C 1
ATOM 862 O O . GLY A 1 109 ? -5.129 3.681 -16.950 1.00 95.19 109 GLY A O 1
ATOM 863 N N . LEU A 1 110 ? -4.726 1.495 -16.810 1.00 94.31 110 LEU A N 1
ATOM 864 C CA . LEU A 1 110 ? -4.233 1.388 -18.187 1.00 94.31 110 LEU A CA 1
ATOM 865 C C . LEU A 1 110 ? -5.363 1.521 -19.213 1.00 94.31 110 LEU A C 1
ATOM 867 O O . LEU A 1 110 ? -5.172 2.138 -20.259 1.00 94.31 110 LEU A O 1
ATOM 871 N N . ALA A 1 111 ? -6.539 0.958 -18.931 1.00 93.94 111 ALA A N 1
ATOM 872 C CA . ALA A 1 111 ? -7.698 1.068 -19.809 1.00 93.94 111 ALA A CA 1
ATOM 873 C C . ALA A 1 111 ? -8.198 2.518 -19.921 1.00 93.94 111 ALA A C 1
ATOM 875 O O . ALA A 1 111 ? -8.586 2.939 -21.011 1.00 93.94 111 ALA A O 1
ATOM 876 N N . SER A 1 112 ? -8.134 3.302 -18.837 1.00 91.44 112 SER A N 1
ATOM 877 C CA . SER A 1 112 ? -8.565 4.706 -18.849 1.00 91.44 112 SER A CA 1
ATOM 878 C C . SER A 1 112 ? -7.676 5.611 -19.708 1.00 91.44 112 SER A C 1
ATOM 880 O O . SER A 1 112 ? -8.169 6.607 -20.233 1.00 91.44 112 SER A O 1
ATOM 882 N N . LEU A 1 113 ? -6.411 5.239 -19.943 1.00 87.75 113 LEU A N 1
ATOM 883 C CA . LEU A 1 113 ? -5.513 5.975 -20.843 1.00 87.75 113 LEU A CA 1
ATOM 884 C C . LEU A 1 113 ? -6.012 6.005 -22.294 1.00 87.75 113 LEU A C 1
ATOM 886 O O . LEU A 1 113 ? -5.733 6.967 -22.999 1.00 87.75 113 LEU A O 1
ATOM 890 N N . LYS A 1 114 ? -6.741 4.974 -22.743 1.00 69.44 114 LYS A N 1
ATOM 891 C CA . LYS A 1 114 ? -7.275 4.887 -24.116 1.00 69.44 114 LYS A CA 1
ATOM 892 C C . LYS A 1 114 ? -8.544 5.709 -24.344 1.00 69.44 114 LYS A C 1
ATOM 894 O O . LYS A 1 114 ? -8.968 5.846 -25.483 1.00 69.44 114 LYS A O 1
ATOM 899 N N . ILE A 1 115 ? -9.176 6.195 -23.277 1.00 64.81 115 ILE A N 1
ATOM 900 C CA . ILE A 1 115 ? -10.440 6.950 -23.340 1.00 64.81 115 ILE A CA 1
ATOM 901 C C . ILE A 1 115 ? -10.165 8.450 -23.599 1.00 64.81 115 ILE A C 1
ATOM 903 O O . ILE A 1 115 ? -11.081 9.267 -23.603 1.00 64.81 115 ILE A O 1
ATOM 907 N N . ARG A 1 116 ? -8.900 8.819 -23.831 1.00 55.44 116 ARG A N 1
ATOM 908 C CA . ARG A 1 116 ? -8.447 10.186 -24.078 1.00 55.44 116 ARG A CA 1
ATOM 909 C C . ARG A 1 116 ? -7.900 10.357 -25.488 1.00 55.44 116 ARG A C 1
ATOM 911 O O . ARG A 1 116 ? -7.294 9.390 -25.998 1.00 55.44 116 ARG A O 1
#

Secondary structure (DSSP, 8-state):
-HHHHHHHHHHHHSSSPSS--HHHHHHHHHHHHHHHHHHTT-HHHHHHHTHHHHHHHHHHHHHHHHHHHHS--SSSSSSHHHHHHTTT--HHHHHHHHHHHHHHHHHHHHHHGGG-

Solvent-accessible surface area (backbone atoms only — not comparable to full-atom values): 6440 Å² total; per-residue (Å²): 107,72,67,60,54,48,54,60,48,41,74,42,36,48,88,83,59,78,53,80,69,58,67,72,47,53,53,52,52,53,51,53,53,52,52,50,24,58,76,72,70,36,52,71,44,44,52,42,34,43,36,64,63,50,50,34,52,48,37,36,53,51,31,51,52,33,36,75,74,69,73,40,75,80,51,93,34,67,44,48,68,52,29,42,40,77,69,70,43,55,66,70,60,52,54,54,53,51,48,54,52,35,53,52,30,36,51,52,29,58,56,57,61,71,78,106

Nearest PDB structures (foldseek):
  8tlu-assembly1_A  TM=9.898E-01  e=1.347E-09  Escherichia coli K-12
  8tlu-assembly1_E  TM=9.878E-01  e=3.124E-09  Escherichia coli K-12
  8g02-assembly1_E  TM=9.858E-01  e=5.789E-09  Escherichia coli K-12
  6oyh-assembly4_D  TM=9.920E-01  e=4.359E-08  Aquifex aeolicus VF5
  6oyh-assembly2_C  TM=9.912E-01  e=6.455E-08  Aquifex aeolicus VF5

Sequence (116 aa):
AMVGAGLGFLWFNTYPAQVFMGDVGALSLGAKLGVIAVIVRQELVFFIMSGLFVVETLSVMIQVVSYKTRGKRVFRMAPIHHHFELKGWPEPRVIVRFWILTVILVLIGLASLKIR